Protein AF-A0A530BLL0-F1 (afdb_monomer)

Mean predicted aligned error: 2.05 Å

Radius of gyration: 10.31 Å; Cα contacts (8 Å, |Δi|>4): 43; chains: 1; bounding box: 22×28×19 Å

Structure (mmCIF, N/CA/C/O backbone):
data_AF-A0A530BLL0-F1
#
_entry.id   AF-A0A530BLL0-F1
#
loop_
_atom_site.group_PDB
_atom_site.id
_atom_site.type_symbol
_atom_site.label_atom_id
_atom_site.label_alt_id
_atom_site.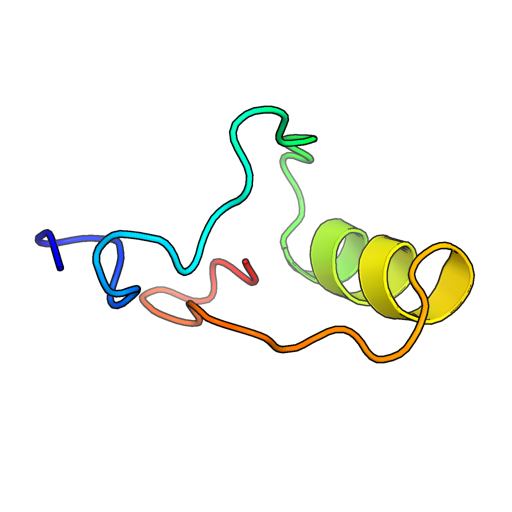label_comp_id
_atom_site.label_asym_id
_atom_site.label_entity_id
_atom_site.label_seq_id
_atom_site.pdbx_PDB_ins_code
_atom_site.Cartn_x
_atom_site.Cartn_y
_atom_site.Cartn_z
_atom_site.occupancy
_atom_site.B_iso_or_equiv
_atom_site.auth_seq_id
_atom_site.auth_comp_id
_atom_site.auth_asym_id
_atom_site.auth_atom_id
_atom_site.pdbx_PDB_model_num
ATOM 1 N N . MET A 1 1 ? -7.998 9.279 -0.550 1.00 88.12 1 MET A N 1
ATOM 2 C CA . MET A 1 1 ? -7.238 10.035 -1.562 1.00 88.12 1 MET A CA 1
ATOM 3 C C . MET A 1 1 ? -6.533 11.236 -0.940 1.00 88.12 1 MET A C 1
ATOM 5 O O . MET A 1 1 ? -7.164 12.049 -0.273 1.00 88.12 1 MET A O 1
ATOM 9 N N . THR A 1 2 ? -5.225 11.340 -1.161 1.00 95.62 2 THR A N 1
ATOM 10 C CA . THR A 1 2 ? -4.336 12.450 -0.778 1.00 95.62 2 THR A CA 1
ATOM 11 C C . THR A 1 2 ? -3.409 12.779 -1.966 1.00 95.62 2 THR A C 1
ATOM 13 O O . THR A 1 2 ? -3.423 12.055 -2.966 1.00 95.62 2 THR A O 1
ATOM 16 N N . PRO A 1 3 ? -2.567 13.831 -1.914 1.00 97.62 3 PRO A N 1
ATOM 17 C CA . PRO A 1 3 ? -1.705 14.197 -3.045 1.00 97.62 3 PRO A CA 1
ATOM 18 C C . PRO A 1 3 ? -0.743 13.098 -3.524 1.00 97.62 3 PRO A C 1
ATOM 20 O O . PRO A 1 3 ? -0.313 13.142 -4.680 1.00 97.62 3 PRO A O 1
ATOM 23 N N . HIS A 1 4 ? -0.413 12.127 -2.662 1.00 97.12 4 HIS A N 1
ATOM 24 C CA . HIS A 1 4 ? 0.558 11.054 -2.919 1.00 97.12 4 HIS A CA 1
ATOM 25 C C . HIS A 1 4 ? -0.032 9.642 -2.822 1.00 97.12 4 HIS A C 1
ATOM 27 O O . HIS A 1 4 ? 0.677 8.691 -3.127 1.00 97.12 4 HIS A O 1
ATOM 33 N N . ASN A 1 5 ? -1.302 9.507 -2.434 1.00 96.81 5 ASN A N 1
ATOM 34 C CA . ASN A 1 5 ? -1.957 8.218 -2.258 1.00 96.81 5 ASN A CA 1
ATOM 35 C C . ASN A 1 5 ? -3.378 8.264 -2.835 1.00 96.81 5 ASN A C 1
ATOM 37 O O . ASN A 1 5 ? -4.215 9.042 -2.370 1.00 96.81 5 ASN A O 1
ATOM 41 N N . GLU A 1 6 ? -3.645 7.470 -3.867 1.00 97.12 6 GLU A N 1
ATOM 42 C CA . GLU A 1 6 ? -4.948 7.445 -4.540 1.00 97.12 6 GLU A CA 1
ATOM 43 C C . GLU A 1 6 ? -5.978 6.509 -3.897 1.00 97.12 6 GLU A C 1
ATOM 45 O O . GLU A 1 6 ? -7.149 6.601 -4.247 1.00 97.12 6 GLU A O 1
ATOM 50 N N . ALA A 1 7 ? -5.585 5.722 -2.893 1.00 97.62 7 ALA A N 1
ATOM 51 C CA . ALA A 1 7 ? -6.472 4.796 -2.202 1.00 97.62 7 ALA A CA 1
ATOM 52 C C . ALA A 1 7 ? -7.658 5.493 -1.511 1.00 97.62 7 ALA A C 1
ATOM 54 O O . ALA A 1 7 ? -7.567 6.635 -1.021 1.00 97.62 7 ALA A O 1
ATOM 55 N N . GLU A 1 8 ? -8.779 4.783 -1.433 1.00 97.12 8 GLU A N 1
ATOM 56 C CA . GLU A 1 8 ? -9.984 5.202 -0.725 1.00 97.12 8 GLU A CA 1
ATOM 57 C C . GLU A 1 8 ? -9.911 4.897 0.780 1.00 97.12 8 GLU A C 1
ATOM 59 O O . GLU A 1 8 ? -8.993 4.249 1.286 1.00 97.12 8 GLU A O 1
ATOM 64 N N . LYS A 1 9 ? -10.871 5.420 1.550 1.00 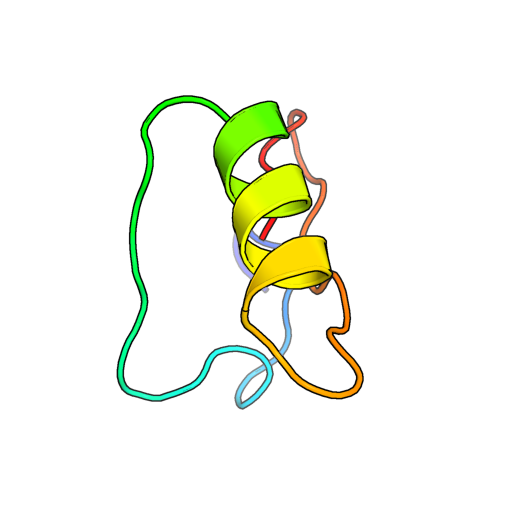95.94 9 LYS A N 1
ATOM 65 C CA . LYS A 1 9 ? -10.965 5.070 2.973 1.00 95.94 9 LYS A CA 1
ATOM 66 C C . LYS A 1 9 ? -11.380 3.602 3.090 1.00 95.94 9 LYS A C 1
ATOM 68 O O . LYS A 1 9 ? -12.419 3.231 2.562 1.00 95.94 9 LYS A O 1
ATOM 73 N N . GLY A 1 10 ? -10.593 2.811 3.816 1.00 95.88 10 GLY A N 1
ATOM 74 C CA . GLY A 1 10 ? -10.813 1.369 3.977 1.00 95.88 10 GLY A CA 1
ATOM 75 C C . GLY A 1 10 ? -10.048 0.492 2.980 1.00 95.88 10 GLY A C 1
ATOM 76 O O . GLY A 1 10 ? -10.072 -0.723 3.126 1.00 95.88 10 GLY A O 1
ATOM 77 N N . ASP A 1 11 ? -9.337 1.081 2.012 1.00 96.75 11 ASP A N 1
ATOM 78 C CA . ASP A 1 11 ? -8.488 0.328 1.079 1.00 96.75 11 ASP A CA 1
ATOM 79 C C . ASP A 1 11 ? -7.244 -0.257 1.757 1.00 96.75 11 ASP A C 1
ATOM 81 O O . ASP A 1 11 ? -6.855 -1.388 1.474 1.00 96.75 11 ASP A O 1
ATOM 85 N N . PHE A 1 12 ? -6.632 0.507 2.665 1.00 96.81 12 PHE A N 1
ATOM 86 C CA . PHE A 1 12 ? -5.574 0.003 3.534 1.00 96.81 12 PHE A CA 1
ATOM 87 C C . PHE A 1 12 ? -6.180 -0.638 4.780 1.00 96.81 12 PHE A C 1
ATOM 89 O O . PHE A 1 12 ? -7.069 -0.065 5.414 1.00 96.81 12 PHE A O 1
ATOM 96 N N . ALA A 1 13 ? -5.643 -1.799 5.154 1.00 96.44 13 ALA A N 1
ATOM 97 C CA . ALA A 1 13 ? -5.900 -2.404 6.452 1.00 96.44 13 ALA A CA 1
ATOM 98 C C . ALA A 1 13 ? -5.327 -1.537 7.588 1.00 96.44 13 ALA A C 1
ATOM 100 O O . ALA A 1 13 ? -4.453 -0.696 7.375 1.00 96.44 13 ALA A O 1
ATOM 101 N N . GLU A 1 14 ? -5.776 -1.781 8.820 1.00 97.69 14 GLU A N 1
ATOM 102 C CA . GLU A 1 14 ? -5.268 -1.069 10.003 1.00 97.69 14 GLU A CA 1
ATOM 103 C C . GLU A 1 14 ? -3.773 -1.326 10.256 1.00 97.69 14 GLU A C 1
ATOM 105 O O . GLU A 1 14 ? -3.081 -0.481 10.820 1.00 97.69 14 GLU A O 1
ATOM 110 N N . THR A 1 15 ? -3.262 -2.482 9.816 1.00 97.62 15 THR A N 1
ATOM 111 C CA . THR A 1 15 ? -1.843 -2.852 9.901 1.00 97.62 15 THR A CA 1
ATOM 112 C C . THR A 1 15 ? -1.228 -2.896 8.506 1.00 97.62 15 THR A C 1
ATOM 114 O O . THR A 1 15 ? -1.728 -3.598 7.629 1.00 97.62 15 THR A O 1
ATOM 117 N N . VAL A 1 16 ? -0.121 -2.173 8.310 1.00 96.88 16 VAL A N 1
ATOM 118 C CA . VAL A 1 16 ? 0.563 -2.036 7.014 1.00 96.88 16 VAL A CA 1
ATOM 119 C C . VAL A 1 16 ? 2.064 -2.271 7.186 1.00 96.88 16 VAL A C 1
ATOM 121 O O . VAL A 1 16 ? 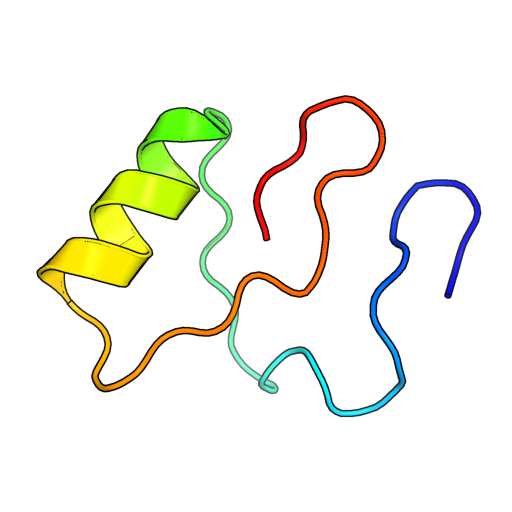2.679 -1.742 8.111 1.00 96.88 16 VAL A O 1
ATOM 124 N N . LEU A 1 17 ? 2.667 -3.040 6.276 1.00 97.31 17 LEU A N 1
ATOM 125 C CA . LEU A 1 17 ? 4.122 -3.170 6.156 1.00 97.31 17 LEU A CA 1
ATOM 126 C C . LEU A 1 17 ? 4.643 -2.131 5.156 1.00 97.31 17 LEU A C 1
ATOM 128 O O . LEU A 1 17 ? 4.083 -1.987 4.073 1.00 97.31 17 LEU A O 1
ATOM 132 N N . LEU A 1 18 ? 5.717 -1.419 5.506 1.00 96.81 18 LEU A N 1
ATOM 133 C CA . LEU A 1 18 ? 6.237 -0.288 4.726 1.00 96.81 18 LEU A CA 1
ATOM 134 C C . LEU A 1 18 ? 7.663 -0.559 4.218 1.00 96.81 18 LEU A C 1
ATOM 136 O O . LEU A 1 18 ? 8.634 -0.093 4.820 1.00 96.81 18 LEU A O 1
ATOM 140 N N . PRO A 1 19 ? 7.832 -1.329 3.129 1.00 96.50 19 PRO A N 1
ATOM 141 C CA . PRO A 1 19 ? 9.127 -1.445 2.474 1.00 96.50 19 PRO A CA 1
ATOM 142 C C . PRO A 1 19 ? 9.485 -0.126 1.769 1.00 96.50 19 PRO A C 1
ATOM 144 O O . PRO A 1 19 ? 8.625 0.553 1.217 1.00 96.50 19 PRO A O 1
ATOM 147 N N . GLY A 1 20 ? 10.772 0.229 1.750 1.00 96.69 20 GLY A N 1
ATOM 148 C CA . GLY A 1 20 ? 11.242 1.416 1.019 1.00 96.69 20 GLY A CA 1
ATOM 149 C C . GLY A 1 20 ? 11.276 1.245 -0.506 1.00 96.69 20 GLY A C 1
ATOM 150 O O . GLY A 1 20 ? 11.316 2.234 -1.228 1.00 96.69 20 GLY A O 1
ATOM 151 N N . ASP A 1 21 ? 11.268 0.001 -0.988 1.00 97.81 21 ASP A N 1
ATOM 152 C CA . ASP A 1 21 ? 11.275 -0.350 -2.410 1.00 97.81 21 ASP A CA 1
ATOM 153 C C . ASP A 1 21 ? 9.851 -0.740 -2.860 1.00 97.81 21 ASP A C 1
ATOM 155 O O . ASP A 1 21 ? 9.305 -1.713 -2.326 1.00 97.81 21 ASP A O 1
ATOM 159 N N . PRO A 1 22 ? 9.239 -0.019 -3.820 1.00 97.44 22 PRO A N 1
ATOM 160 C CA . PRO A 1 22 ? 7.913 -0.346 -4.341 1.00 97.44 22 PRO A CA 1
ATOM 161 C C . PRO A 1 22 ? 7.802 -1.758 -4.920 1.00 97.44 22 PRO A C 1
ATOM 1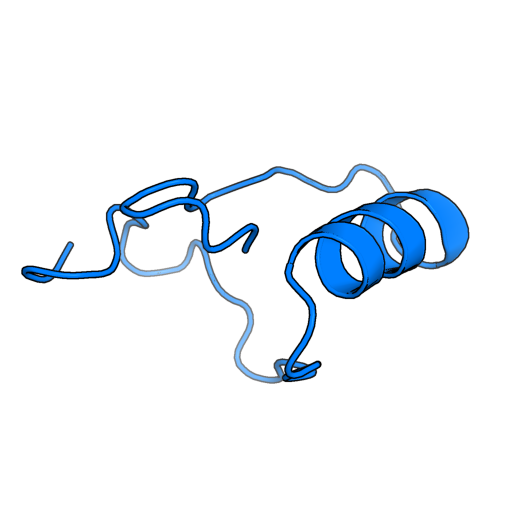63 O O . PRO A 1 22 ? 6.814 -2.446 -4.669 1.00 97.44 22 PRO A O 1
ATOM 166 N N . GLU A 1 23 ? 8.818 -2.231 -5.644 1.00 97.69 23 GLU A N 1
ATOM 167 C CA . GLU A 1 23 ? 8.793 -3.572 -6.243 1.00 97.69 23 GLU A CA 1
ATOM 168 C C . GLU A 1 23 ? 8.794 -4.652 -5.155 1.00 97.69 23 GLU A C 1
ATOM 170 O O . GLU A 1 23 ? 8.149 -5.695 -5.286 1.00 97.69 23 GLU A O 1
ATOM 175 N N . ARG A 1 24 ? 9.427 -4.367 -4.008 1.00 98.38 24 ARG A N 1
ATOM 176 C CA . ARG A 1 24 ? 9.348 -5.232 -2.828 1.00 98.38 24 ARG A CA 1
ATOM 177 C C . ARG A 1 24 ? 7.937 -5.287 -2.253 1.00 98.38 24 ARG A C 1
ATOM 179 O O . ARG A 1 24 ? 7.515 -6.372 -1.865 1.00 98.38 24 ARG A O 1
ATOM 186 N N . ALA A 1 25 ? 7.203 -4.173 -2.212 1.00 98.19 25 ALA A N 1
ATOM 187 C CA . ALA A 1 25 ? 5.799 -4.182 -1.790 1.00 98.19 25 ALA A CA 1
ATOM 188 C C . ALA A 1 25 ? 4.953 -5.079 -2.706 1.00 98.19 25 ALA A C 1
ATOM 190 O O . ALA A 1 25 ? 4.212 -5.933 -2.217 1.00 98.19 25 ALA A O 1
ATOM 191 N N . GLY A 1 26 ? 5.132 -4.946 -4.026 1.00 97.56 26 GLY A N 1
ATOM 192 C CA . GLY A 1 26 ? 4.458 -5.781 -5.022 1.00 97.56 26 GLY A CA 1
ATOM 193 C C . GLY A 1 26 ? 4.775 -7.271 -4.864 1.00 97.56 26 GLY A C 1
ATOM 194 O O . GLY A 1 26 ? 3.865 -8.099 -4.814 1.00 97.56 26 GLY A O 1
ATOM 195 N N . TRP A 1 27 ? 6.056 -7.617 -4.708 1.00 98.25 27 TRP A N 1
ATOM 196 C CA . TRP A 1 27 ? 6.488 -8.997 -4.475 1.00 98.25 27 TRP A CA 1
ATOM 197 C C . TRP A 1 27 ? 5.936 -9.574 -3.164 1.00 98.25 27 TRP A C 1
ATOM 199 O O . TRP A 1 27 ? 5.437 -10.700 -3.156 1.00 98.25 27 TRP A O 1
ATOM 209 N N . MET A 1 28 ? 5.974 -8.811 -2.063 1.00 98.31 28 MET A N 1
ATOM 210 C CA . MET A 1 28 ? 5.430 -9.245 -0.770 1.00 98.31 28 MET A CA 1
ATOM 211 C C . MET A 1 28 ? 3.925 -9.509 -0.863 1.00 98.31 28 MET A C 1
ATOM 213 O O . MET A 1 28 ? 3.461 -10.538 -0.374 1.00 98.31 28 MET A O 1
ATOM 217 N N . ALA A 1 29 ? 3.177 -8.620 -1.523 1.00 98.06 29 ALA A N 1
ATOM 218 C CA .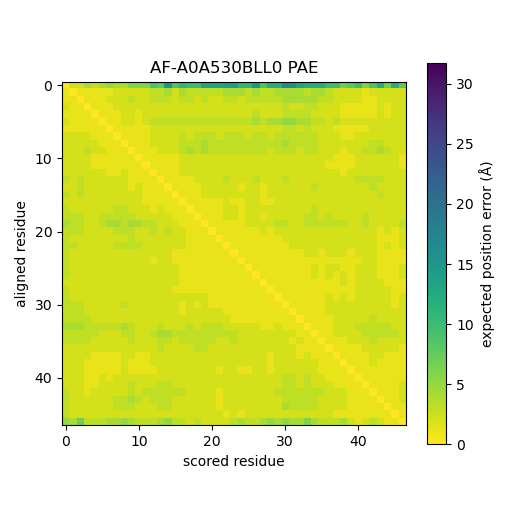 ALA A 1 29 ? 1.744 -8.791 -1.722 1.00 98.06 29 ALA A CA 1
ATOM 219 C C . ALA A 1 29 ? 1.433 -10.071 -2.513 1.00 98.06 29 ALA A C 1
ATOM 221 O O . ALA A 1 29 ? 0.597 -10.858 -2.085 1.00 98.06 29 ALA A O 1
ATOM 222 N N . ALA A 1 30 ? 2.146 -10.321 -3.616 1.00 97.69 30 ALA A N 1
ATOM 223 C CA . ALA A 1 30 ? 1.950 -11.516 -4.440 1.00 97.69 30 ALA A CA 1
ATOM 224 C C . ALA A 1 30 ? 2.386 -12.826 -3.757 1.00 97.69 30 ALA A C 1
ATOM 226 O O . ALA A 1 30 ? 1.873 -13.889 -4.096 1.00 97.69 30 ALA A O 1
ATOM 227 N N . THR A 1 31 ? 3.342 -12.763 -2.826 1.00 98.38 31 THR A N 1
ATOM 228 C CA . THR A 1 31 ? 3.926 -13.952 -2.183 1.00 98.38 31 THR A CA 1
ATOM 229 C C . THR A 1 31 ? 3.186 -14.359 -0.910 1.00 98.38 31 THR A C 1
ATOM 231 O O . THR A 1 31 ? 3.073 -15.550 -0.631 1.00 98.38 31 THR A O 1
ATOM 234 N N . PHE A 1 32 ? 2.714 -13.390 -0.118 1.00 98.25 32 PHE A N 1
ATOM 235 C CA . PHE A 1 32 ? 2.241 -13.640 1.250 1.00 98.25 32 PHE A CA 1
ATOM 236 C C . PHE A 1 32 ? 0.772 -13.289 1.495 1.00 98.25 32 PHE A C 1
ATOM 238 O O . PHE A 1 32 ? 0.238 -13.694 2.525 1.00 98.25 32 PHE A O 1
ATOM 245 N N . LEU A 1 33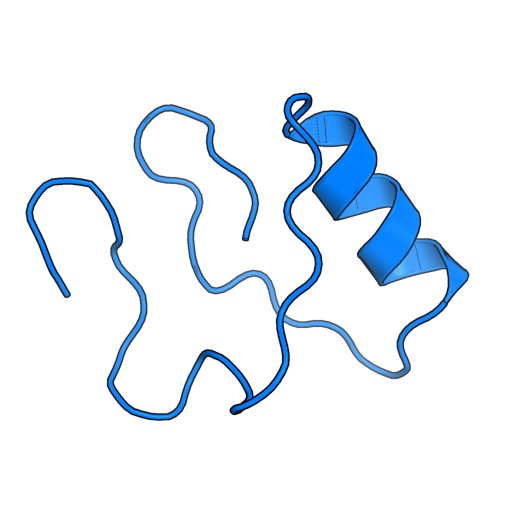 ? 0.124 -12.523 0.610 1.00 97.50 33 LEU A N 1
ATOM 246 C CA . LEU A 1 33 ? -1.278 -12.138 0.778 1.00 97.50 33 LEU A CA 1
ATOM 247 C C . LEU A 1 33 ? -2.180 -12.963 -0.138 1.00 97.50 33 LEU A C 1
ATOM 249 O O . LEU A 1 33 ? -1.844 -13.246 -1.287 1.00 97.50 33 LEU A O 1
ATOM 253 N N . GLU A 1 34 ? -3.367 -13.298 0.355 1.00 97.88 34 GLU A N 1
ATOM 254 C CA . GLU A 1 34 ? -4.418 -13.902 -0.458 1.00 97.88 34 GLU A CA 1
ATOM 255 C C . GLU A 1 34 ? -5.214 -12.807 -1.178 1.00 97.88 34 GLU A C 1
ATOM 257 O O . GLU A 1 34 ? -5.647 -11.836 -0.559 1.00 97.88 34 GLU A O 1
ATOM 262 N N . ALA A 1 35 ? -5.399 -12.963 -2.493 1.00 95.44 35 ALA A N 1
ATOM 263 C CA . ALA A 1 35 ? -6.144 -12.035 -3.353 1.00 95.44 35 ALA A CA 1
ATOM 264 C C . ALA A 1 35 ? -5.785 -10.536 -3.159 1.00 95.44 35 ALA A C 1
ATOM 266 O O . ALA A 1 35 ? -6.678 -9.710 -2.942 1.00 95.44 35 ALA A O 1
ATOM 267 N N . PRO A 1 36 ? -4.495 -10.149 -3.250 1.00 96.56 36 PRO A N 1
ATOM 268 C CA . PRO A 1 36 ? -4.086 -8.764 -3.048 1.00 96.56 36 PRO A CA 1
ATOM 269 C C . PRO A 1 36 ? -4.669 -7.842 -4.125 1.00 96.56 36 PRO A C 1
ATOM 271 O O . PRO A 1 36 ? -4.720 -8.181 -5.310 1.00 96.56 36 PRO A O 1
ATOM 274 N N . ARG A 1 37 ? -5.029 -6.622 -3.723 1.00 96.81 37 ARG A N 1
ATOM 275 C CA . ARG A 1 37 ? -5.397 -5.534 -4.633 1.00 96.81 37 ARG A CA 1
ATOM 276 C C . ARG A 1 37 ? -4.428 -4.378 -4.441 1.00 96.81 37 ARG A C 1
ATOM 278 O O . ARG A 1 37 ? -4.244 -3.911 -3.328 1.00 96.81 37 ARG A O 1
ATOM 285 N N . CYS A 1 38 ? -3.854 -3.899 -5.539 1.00 97.12 38 CYS A N 1
ATOM 286 C CA . CYS A 1 38 ? -3.064 -2.673 -5.537 1.00 97.12 38 CYS A CA 1
ATOM 287 C C . CYS A 1 38 ? -4.013 -1.468 -5.497 1.00 97.12 38 CYS A C 1
ATOM 289 O O . CYS A 1 38 ? -4.842 -1.304 -6.396 1.00 97.12 38 CYS A O 1
ATOM 291 N N . VAL A 1 39 ? -3.904 -0.668 -4.442 1.00 97.75 39 VAL A N 1
ATOM 292 C CA . VAL A 1 39 ? -4.757 0.487 -4.134 1.00 97.75 39 VAL A CA 1
ATOM 293 C C . VAL A 1 39 ? -4.068 1.820 -4.443 1.00 97.75 39 VAL A C 1
ATOM 295 O O . VAL A 1 39 ? -4.729 2.851 -4.535 1.00 97.75 39 VAL A O 1
ATOM 298 N N . ASN A 1 40 ? -2.746 1.816 -4.632 1.00 97.88 40 ASN A N 1
ATOM 299 C CA . ASN A 1 40 ? -1.955 2.976 -5.003 1.00 97.88 40 ASN A CA 1
ATOM 300 C C . ASN A 1 40 ? -0.795 2.625 -5.942 1.00 97.88 40 ASN A C 1
ATOM 302 O O . ASN A 1 40 ? -0.043 1.679 -5.724 1.00 97.88 40 ASN A O 1
ATOM 306 N N . A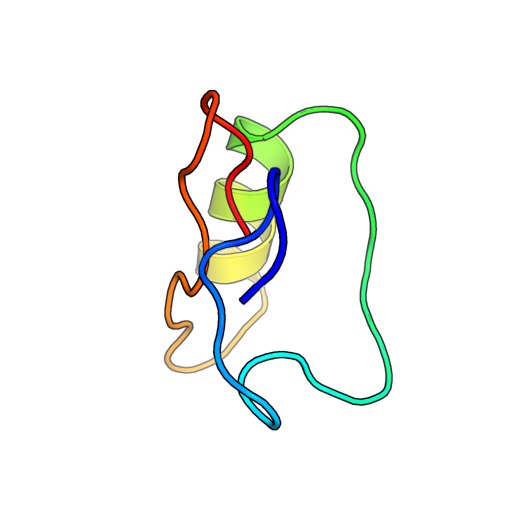RG A 1 41 ? -0.622 3.452 -6.974 1.00 97.50 41 ARG A N 1
ATOM 307 C CA . ARG A 1 41 ? 0.529 3.452 -7.893 1.00 97.50 41 ARG A CA 1
ATOM 308 C C . ARG A 1 41 ? 1.080 4.851 -8.137 1.00 97.50 41 ARG A C 1
ATOM 310 O O . ARG A 1 41 ? 2.032 5.036 -8.902 1.00 97.50 41 ARG A O 1
ATOM 317 N N . ARG A 1 42 ? 0.489 5.868 -7.508 1.00 97.38 42 ARG A N 1
ATOM 318 C CA . ARG A 1 42 ? 0.894 7.260 -7.671 1.00 97.38 42 ARG A CA 1
ATOM 319 C C . ARG A 1 42 ? 2.387 7.424 -7.373 1.00 97.38 42 ARG A C 1
ATOM 321 O O . ARG A 1 42 ? 2.877 6.992 -6.336 1.00 97.38 42 ARG A O 1
ATOM 328 N N . ARG A 1 43 ? 3.104 8.090 -8.288 1.00 96.62 43 ARG A N 1
ATOM 329 C CA . ARG A 1 43 ? 4.568 8.303 -8.226 1.00 96.62 43 ARG A CA 1
ATOM 330 C C . ARG A 1 43 ? 5.393 7.004 -8.193 1.00 96.62 43 ARG A C 1
ATOM 332 O O . ARG A 1 43 ? 6.535 7.038 -7.755 1.00 96.62 43 ARG A O 1
ATOM 339 N N . GLY A 1 44 ? 4.832 5.883 -8.649 1.00 95.88 44 GLY A N 1
ATOM 340 C CA . GLY A 1 44 ? 5.503 4.583 -8.621 1.00 95.88 44 GLY A CA 1
ATOM 341 C C . GLY A 1 44 ? 5.523 3.922 -7.241 1.00 95.88 44 GLY A C 1
ATOM 342 O O . GLY A 1 44 ? 6.188 2.910 -7.078 1.00 95.88 44 GLY A O 1
ATOM 343 N N . ALA A 1 45 ? 4.806 4.465 -6.251 1.00 96.56 45 ALA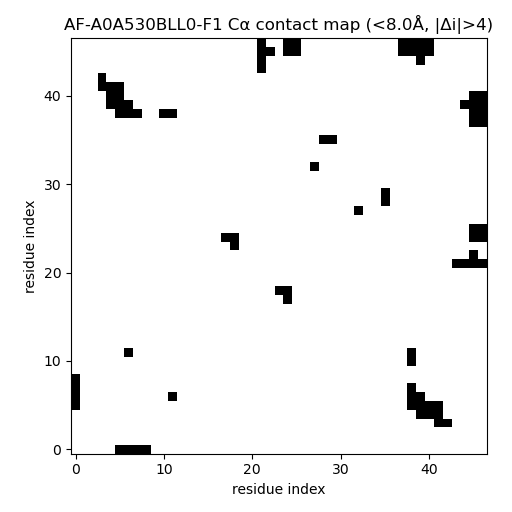 A N 1
ATOM 344 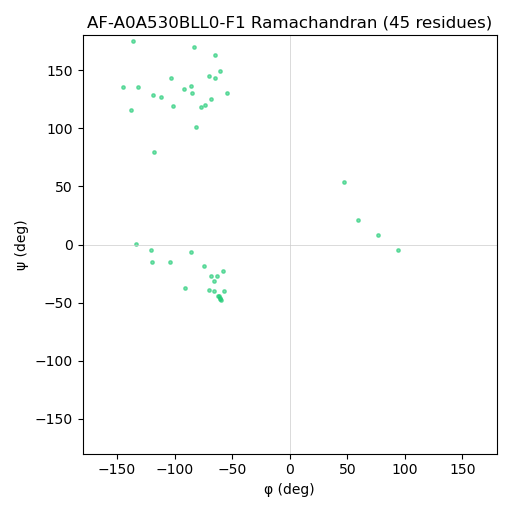C CA . ALA A 1 45 ? 4.660 3.832 -4.945 1.00 96.56 45 ALA A CA 1
ATOM 345 C C . ALA A 1 45 ? 3.573 2.752 -5.015 1.00 96.56 45 ALA A C 1
ATOM 347 O O . ALA A 1 45 ? 2.388 3.082 -4.990 1.00 96.56 45 ALA A O 1
ATOM 348 N N . LEU A 1 46 ? 3.984 1.488 -5.123 1.00 96.56 46 LEU A N 1
ATOM 349 C CA . LEU A 1 46 ? 3.088 0.335 -5.088 1.00 96.56 46 LEU A CA 1
ATOM 350 C C . LEU A 1 46 ? 2.595 0.116 -3.655 1.00 96.56 46 LEU A C 1
ATOM 352 O O . LEU A 1 46 ? 3.396 -0.083 -2.741 1.00 96.56 46 LEU A O 1
ATOM 356 N N . GLY A 1 47 ? 1.279 0.182 -3.480 1.00 90.31 47 GLY A N 1
ATOM 357 C CA . GLY A 1 47 ? 0.573 -0.030 -2.219 1.00 90.31 47 GLY A CA 1
ATOM 358 C C . GLY A 1 47 ? -0.810 -0.576 -2.478 1.00 90.31 47 GLY A C 1
ATOM 359 O O . GLY A 1 47 ? -1.359 -0.277 -3.561 1.00 90.31 47 GLY A O 1
#

Foldseek 3Di:
DDPQFQADVPLDDPDDDDDPDQVVVVVCCVPPPDPDDFRGCGVHRTD

Sequence (47 aa):
MTPHNEAEKGDFAETVLLPGDPERAGWMAATFLEAPRCVNRRRGALG

pLDDT: mean 96.86, std 1.79, range [88.12, 98.38]

Secondary structure (DSSP, 8-state):
-BTTB-PPTTTS-SS----SSHHHHHHHHHHHSSS------GGG---

Solvent-accessible surface area (backbone atoms only — not comparable to full-atom values): 3050 Å² total; per-residue (Å²): 91,57,102,72,38,65,31,56,94,78,66,63,65,100,74,80,86,84,67,94,46,32,68,55,38,51,50,49,37,72,72,76,45,82,87,68,75,83,49,26,55,51,96,66,44,45,68

Nearest PDB structures (foldseek):
  3ooe-assembly1_C  TM=1.002E+00  e=3.617E-03  Escherichia coli K-12
  3opv-assembly2_J  TM=9.991E-01  e=3.365E-03  Escherichia coli K-12
  4ts9-assembly1_C-2  TM=1.001E+00  e=5.190E-03  Escherichia coli
  3uav-assembly1_A  TM=9.921E-01  e=5.996E-03  Bacillus cereus
  9mfc-assembly1_A  TM=9.933E-01  e=6.928E-03  Trichomonas vaginalis G3